Protein AF-X0RVI1-F1 (afdb_monomer_lite)

Foldseek 3Di:
DQDDWAKFWKAQPVVGWIWICTRNFTWTFPHNAQEPVSVVVIDGDDDDQQSIFTAPDQDHPHPVSCVRHPHPPDDPVRHRPGPVVVVVVCNVPVVDD

Radius of gyration: 12.55 Å; chains: 1; bounding box: 34×29×26 Å

Sequence (97 aa):
MPLRPIDAIFVHPKQRLYVVYYRGELWQLPRMKIDERSWKNRRPYTDDSSSLYLSIHQAISDPILAQKLRTLDLPVAVRSSTLPRFEAWWEAHGLNG

pLDDT: mean 84.49, std 11.51, range [41.91, 95.94]

Structure (mmCIF, N/CA/C/O backbone):
data_AF-X0RVI1-F1
#
_entry.id   AF-X0RVI1-F1
#
loop_
_atom_site.group_PDB
_atom_si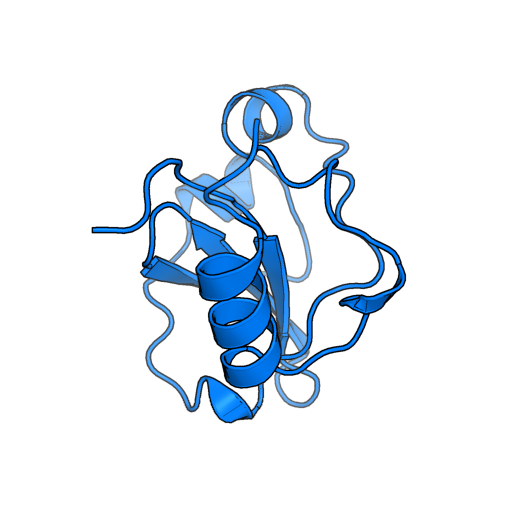te.id
_atom_site.type_symbol
_atom_site.label_atom_id
_atom_site.label_alt_id
_atom_site.label_comp_id
_atom_site.label_asym_id
_atom_site.label_entity_id
_atom_site.label_seq_id
_atom_site.pdbx_PDB_ins_code
_atom_site.Cartn_x
_atom_site.Cartn_y
_atom_site.Cartn_z
_atom_site.occupancy
_atom_site.B_iso_or_equiv
_atom_site.auth_seq_id
_atom_site.auth_comp_id
_atom_site.auth_asym_id
_atom_site.auth_atom_id
_atom_site.pdbx_PDB_model_num
ATOM 1 N N . MET A 1 1 ? 8.582 -17.142 5.703 1.00 41.91 1 MET A N 1
ATOM 2 C CA . MET A 1 1 ? 8.593 -15.697 6.036 1.00 41.91 1 MET A CA 1
ATOM 3 C C . MET A 1 1 ? 9.216 -14.976 4.854 1.00 41.91 1 MET A C 1
ATOM 5 O O . MET A 1 1 ? 10.312 -15.395 4.494 1.00 41.91 1 MET A O 1
ATOM 9 N N . PRO A 1 2 ? 8.577 -13.990 4.197 1.00 52.62 2 PRO A N 1
ATOM 10 C CA . PRO A 1 2 ? 9.235 -13.341 3.075 1.00 52.62 2 PRO A CA 1
ATOM 11 C C . PRO A 1 2 ? 10.394 -12.472 3.583 1.00 52.62 2 PRO A C 1
ATOM 13 O O . PRO A 1 2 ? 10.299 -11.803 4.612 1.00 52.62 2 PRO A O 1
ATOM 16 N N . LEU A 1 3 ? 11.510 -12.566 2.861 1.00 59.25 3 LEU A N 1
ATOM 17 C CA . LEU A 1 3 ? 12.879 -12.250 3.277 1.00 59.25 3 LEU A CA 1
ATOM 18 C C . LEU A 1 3 ? 13.301 -10.777 3.130 1.00 59.25 3 LEU A C 1
ATOM 20 O O . LEU A 1 3 ? 14.471 -10.481 3.315 1.00 59.25 3 LEU A O 1
ATOM 24 N N . ARG A 1 4 ? 12.378 -9.839 2.902 1.00 61.97 4 ARG A N 1
ATOM 25 C CA . ARG A 1 4 ? 12.534 -8.385 3.121 1.00 61.97 4 ARG A CA 1
ATOM 26 C C . ARG A 1 4 ? 11.126 -7.773 3.202 1.00 61.97 4 ARG A C 1
ATOM 28 O O . ARG A 1 4 ? 10.230 -8.242 2.504 1.00 61.97 4 ARG A O 1
ATOM 35 N N . PRO A 1 5 ? 10.867 -6.763 4.044 1.00 66.19 5 PRO A N 1
ATOM 36 C CA . PRO A 1 5 ? 9.611 -6.031 3.957 1.00 66.19 5 PRO A CA 1
ATOM 37 C C . PRO A 1 5 ? 9.645 -5.161 2.695 1.00 66.19 5 PRO A C 1
ATOM 39 O O . PRO A 1 5 ? 10.446 -4.229 2.622 1.00 66.19 5 PRO A O 1
ATOM 42 N N . ILE A 1 6 ? 8.812 -5.490 1.704 1.00 77.56 6 ILE A N 1
ATOM 43 C CA . ILE A 1 6 ? 8.489 -4.565 0.619 1.00 77.56 6 ILE A CA 1
ATOM 44 C C . ILE A 1 6 ? 7.238 -3.788 0.996 1.00 77.56 6 ILE A C 1
ATOM 46 O O . ILE A 1 6 ? 6.253 -4.366 1.464 1.00 77.56 6 ILE A O 1
ATOM 50 N N . ASP A 1 7 ? 7.298 -2.479 0.792 1.00 88.62 7 ASP A N 1
ATOM 51 C CA . ASP A 1 7 ? 6.156 -1.608 0.996 1.00 88.62 7 ASP A CA 1
ATOM 52 C C . ASP A 1 7 ? 5.567 -1.256 -0.366 1.00 88.62 7 ASP A C 1
ATOM 54 O O . ASP A 1 7 ? 6.295 -1.008 -1.326 1.00 88.62 7 ASP A O 1
ATOM 58 N N . ALA A 1 8 ? 4.244 -1.227 -0.465 1.00 91.44 8 ALA A N 1
ATOM 59 C CA . ALA A 1 8 ? 3.560 -0.945 -1.717 1.00 91.44 8 ALA A CA 1
ATOM 60 C C . ALA A 1 8 ? 2.290 -0.135 -1.477 1.00 91.44 8 ALA A C 1
ATOM 62 O O . ALA A 1 8 ? 1.598 -0.290 -0.472 1.00 91.44 8 ALA A O 1
ATOM 63 N N . ILE A 1 9 ? 1.972 0.743 -2.421 1.00 93.06 9 ILE A N 1
ATOM 64 C CA . ILE A 1 9 ? 0.780 1.582 -2.375 1.00 93.06 9 ILE A CA 1
ATOM 65 C C . ILE A 1 9 ? -0.257 0.985 -3.313 1.00 93.06 9 ILE A C 1
ATOM 67 O O . ILE A 1 9 ? -0.028 0.848 -4.512 1.00 93.06 9 ILE A O 1
ATOM 71 N N . PHE A 1 10 ? -1.421 0.682 -2.773 1.00 93.75 10 PHE A N 1
ATOM 72 C CA . PHE A 1 10 ? -2.601 0.238 -3.488 1.00 93.75 10 PHE A CA 1
ATOM 73 C C . PHE A 1 10 ? -3.668 1.327 -3.478 1.00 93.75 10 PHE A C 1
ATOM 75 O O . PHE A 1 10 ? -3.688 2.218 -2.624 1.00 93.75 10 PHE A O 1
ATOM 82 N N . VAL A 1 11 ? -4.585 1.240 -4.431 1.00 93.19 11 VAL A N 1
ATOM 83 C CA . VAL A 1 11 ? -5.792 2.053 -4.488 1.00 93.19 11 VAL A CA 1
ATOM 84 C C . VAL A 1 11 ? -7.011 1.145 -4.459 1.00 93.19 11 VAL A C 1
ATOM 86 O O . VAL A 1 11 ? -7.066 0.131 -5.158 1.00 93.19 11 VAL A O 1
ATOM 89 N N . HIS A 1 12 ? -8.008 1.531 -3.668 1.00 91.94 12 HIS A N 1
ATOM 90 C CA . HIS A 1 12 ? -9.337 0.951 -3.770 1.00 91.94 12 HIS A CA 1
ATOM 91 C C . HIS A 1 12 ? -10.160 1.790 -4.766 1.00 91.94 12 HIS A C 1
ATOM 93 O O . HIS A 1 12 ? -10.520 2.926 -4.443 1.00 91.94 12 HIS A O 1
ATOM 99 N N . PRO A 1 13 ? -10.486 1.278 -5.971 1.00 85.69 13 PRO A N 1
ATOM 100 C CA . PRO A 1 13 ? -11.087 2.091 -7.032 1.00 85.69 13 PRO A CA 1
ATOM 101 C C . PRO A 1 13 ? -12.496 2.589 -6.689 1.00 85.69 13 PRO A C 1
ATOM 103 O O . PRO A 1 13 ? -12.841 3.719 -7.021 1.00 85.69 13 PRO A O 1
ATOM 106 N N . LYS A 1 14 ? -13.298 1.776 -5.985 1.00 87.94 14 LYS A N 1
ATOM 107 C CA . LYS A 1 14 ? -14.673 2.131 -5.595 1.00 87.94 14 LYS A CA 1
ATOM 108 C C . LYS A 1 14 ? -14.705 3.166 -4.471 1.00 87.94 14 LYS A C 1
ATOM 110 O O . LYS A 1 14 ? -15.407 4.164 -4.573 1.00 87.94 14 LYS A O 1
ATOM 115 N N . GLN A 1 15 ? -13.927 2.937 -3.414 1.00 88.25 15 GLN A N 1
ATOM 116 C CA . GLN A 1 15 ? -13.915 3.806 -2.232 1.00 88.25 15 GLN A CA 1
ATOM 117 C C . GLN A 1 15 ? -13.015 5.032 -2.392 1.00 88.25 15 GLN A C 1
ATOM 119 O O . GLN A 1 15 ? -13.096 5.957 -1.589 1.00 88.25 15 GLN A O 1
ATOM 124 N N . ARG A 1 16 ? -12.170 5.051 -3.432 1.00 88.69 16 ARG A N 1
ATOM 125 C CA . ARG A 1 16 ? -11.220 6.131 -3.717 1.00 88.69 16 ARG A CA 1
ATOM 126 C C . ARG A 1 16 ? -10.350 6.437 -2.497 1.00 88.69 16 ARG A C 1
ATOM 128 O O . ARG A 1 16 ? -10.280 7.571 -2.036 1.00 88.69 16 ARG A O 1
ATOM 135 N N . LEU A 1 17 ? -9.686 5.413 -1.971 1.00 90.94 17 LEU A N 1
ATOM 136 C CA . LEU A 1 17 ? -8.729 5.541 -0.872 1.00 90.94 17 LEU A CA 1
ATOM 137 C C . LEU A 1 17 ? -7.418 4.835 -1.206 1.00 90.94 17 LEU A C 1
ATOM 139 O O . LEU A 1 17 ? -7.380 3.947 -2.063 1.00 90.94 17 LEU A O 1
ATOM 143 N N . TYR A 1 18 ? -6.349 5.248 -0.528 1.00 93.88 18 TYR A N 1
ATOM 144 C CA . TYR A 1 18 ? -5.067 4.559 -0.586 1.00 93.88 18 TYR A CA 1
ATOM 145 C C . TYR A 1 18 ? -4.987 3.509 0.517 1.00 93.88 18 TYR A C 1
ATOM 147 O O . TYR A 1 18 ? -5.330 3.784 1.670 1.00 93.88 18 TYR A O 1
ATOM 155 N N . VAL A 1 19 ? -4.482 2.333 0.157 1.00 94.75 19 VAL A N 1
ATOM 156 C CA . VAL A 1 19 ? -4.112 1.272 1.092 1.00 94.75 19 VAL A CA 1
ATOM 157 C C . VAL A 1 19 ? -2.620 1.031 0.954 1.00 94.75 19 VAL A C 1
ATOM 159 O O . VAL A 1 19 ? -2.124 0.827 -0.145 1.00 94.75 19 VAL A O 1
ATOM 162 N N . VAL A 1 20 ? -1.887 1.081 2.054 1.00 94.12 20 VAL A N 1
ATOM 163 C CA . VAL A 1 20 ? -0.452 0.812 2.079 1.00 94.12 20 VAL A CA 1
ATOM 164 C C . VAL A 1 20 ? -0.248 -0.610 2.577 1.00 94.12 20 VAL A C 1
ATOM 166 O O . VAL A 1 20 ? -0.625 -0.928 3.703 1.00 94.12 20 VAL A O 1
ATOM 169 N N . TYR A 1 21 ? 0.354 -1.447 1.742 1.00 92.19 21 TYR A N 1
ATOM 170 C CA . TYR A 1 21 ? 0.932 -2.715 2.157 1.00 92.19 21 TYR A CA 1
ATOM 171 C C . TYR A 1 21 ? 2.263 -2.406 2.839 1.00 92.19 21 TYR A C 1
ATOM 173 O O . TYR A 1 21 ? 3.174 -1.884 2.201 1.00 92.19 21 TYR A O 1
ATOM 181 N N . TYR A 1 22 ? 2.347 -2.649 4.141 1.00 90.25 22 TYR A N 1
ATOM 182 C CA . TYR A 1 22 ? 3.508 -2.339 4.967 1.00 90.25 22 TYR A CA 1
ATOM 183 C C . TYR A 1 22 ? 3.823 -3.538 5.843 1.00 90.25 22 TYR A C 1
ATOM 185 O O . TYR A 1 22 ? 3.006 -3.923 6.679 1.00 90.25 22 TYR A O 1
ATOM 193 N N . ARG A 1 23 ? 5.011 -4.124 5.661 1.00 83.88 23 ARG A N 1
ATOM 194 C CA . ARG A 1 23 ? 5.482 -5.280 6.451 1.00 83.88 23 ARG A CA 1
ATOM 195 C C . ARG A 1 23 ? 4.495 -6.461 6.516 1.00 83.88 23 ARG A C 1
ATOM 197 O O . ARG A 1 23 ? 4.432 -7.147 7.531 1.00 83.88 23 ARG A O 1
ATOM 204 N N . GLY A 1 24 ? 3.759 -6.715 5.435 1.00 84.19 24 GLY A N 1
ATOM 205 C CA . GLY A 1 24 ? 2.787 -7.814 5.369 1.00 84.19 24 GLY A CA 1
ATOM 206 C C . GLY A 1 24 ? 1.381 -7.462 5.853 1.00 84.19 24 GLY A C 1
ATOM 207 O O . GLY A 1 24 ? 0.519 -8.331 5.877 1.00 84.19 24 GLY A O 1
ATOM 208 N N . GLU A 1 25 ? 1.131 -6.206 6.223 1.00 90.38 25 GLU A N 1
ATOM 209 C CA . GLU A 1 25 ? -0.180 -5.742 6.674 1.00 90.38 25 GLU A CA 1
ATOM 210 C C . GLU A 1 25 ? -0.729 -4.641 5.766 1.00 90.38 25 GLU A C 1
ATOM 212 O O . GLU A 1 25 ? 0.018 -3.826 5.220 1.00 90.38 25 GLU A O 1
ATOM 217 N N . LEU A 1 26 ? -2.056 -4.578 5.643 1.00 93.94 26 LEU A N 1
ATOM 218 C CA . LEU A 1 26 ? -2.751 -3.562 4.860 1.00 93.94 26 LEU A CA 1
ATOM 219 C C . LEU A 1 26 ? -3.267 -2.435 5.757 1.00 93.94 26 LEU A C 1
ATOM 221 O O . LEU A 1 26 ? -4.066 -2.646 6.672 1.00 93.94 26 LEU A O 1
ATOM 225 N N . TRP A 1 27 ? -2.864 -1.210 5.435 1.00 95.38 27 TRP A N 1
ATOM 226 C CA . TRP A 1 27 ? -3.232 -0.008 6.172 1.00 95.38 27 TRP A CA 1
ATOM 227 C C . TRP A 1 27 ? -3.958 0.985 5.275 1.00 95.38 27 TRP A C 1
ATOM 229 O O . TRP A 1 27 ? -3.369 1.546 4.354 1.00 95.38 27 TRP A O 1
ATOM 239 N N . GLN A 1 28 ? -5.224 1.263 5.563 1.00 95.50 28 GLN A N 1
A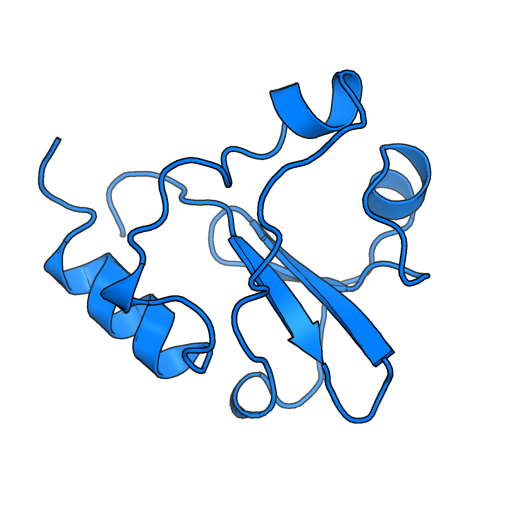TOM 240 C CA . GLN A 1 28 ? -5.971 2.303 4.862 1.00 95.50 28 GLN A CA 1
ATOM 241 C C . GLN A 1 28 ? -5.618 3.694 5.387 1.00 95.50 28 GLN A C 1
ATOM 243 O O . GLN A 1 28 ? -5.559 3.936 6.599 1.00 95.50 28 GLN A O 1
ATOM 248 N N . LEU A 1 29 ? -5.416 4.629 4.462 1.00 94.69 29 LEU A N 1
ATOM 249 C CA . LEU A 1 29 ? -5.231 6.039 4.777 1.00 94.69 29 LEU A CA 1
ATOM 250 C C . LEU A 1 29 ? -6.592 6.751 4.836 1.00 94.69 29 LEU A C 1
ATOM 252 O O . LEU A 1 29 ? -7.478 6.452 4.037 1.00 94.69 29 LEU A O 1
AT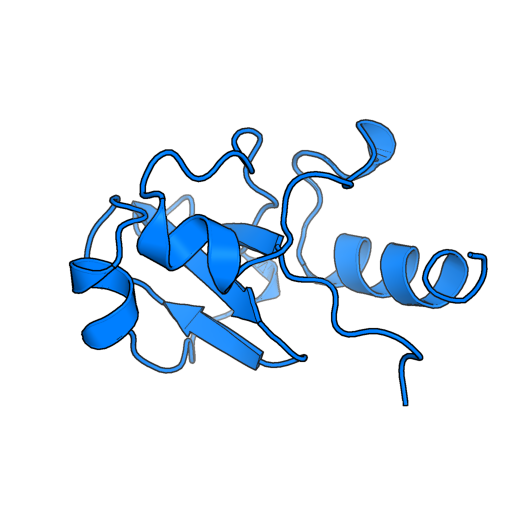OM 256 N N . PRO A 1 30 ? -6.771 7.740 5.730 1.00 90.00 30 PRO A N 1
ATOM 257 C CA . PRO A 1 30 ? -8.059 8.415 5.921 1.00 90.00 30 PRO A CA 1
ATOM 258 C C . PRO A 1 30 ? -8.480 9.315 4.747 1.00 90.00 30 PRO A C 1
ATOM 260 O O . PRO A 1 30 ? -9.594 9.835 4.744 1.00 90.00 30 PRO A O 1
ATOM 263 N N . ARG A 1 31 ? -7.583 9.587 3.790 1.00 82.69 31 ARG A N 1
ATOM 264 C CA . ARG A 1 31 ? -7.801 10.465 2.629 1.00 82.69 31 ARG A CA 1
ATOM 265 C C . ARG A 1 31 ? -7.005 9.945 1.431 1.00 82.69 31 ARG A C 1
ATOM 267 O O . ARG A 1 31 ? -6.051 9.189 1.607 1.00 82.69 31 ARG A O 1
ATOM 274 N N . MET A 1 32 ? -7.312 10.435 0.227 1.00 86.88 32 MET A N 1
ATOM 275 C CA . MET A 1 32 ? -6.453 10.274 -0.961 1.00 86.88 32 MET A CA 1
ATOM 276 C C . MET A 1 32 ? -5.179 11.129 -0.867 1.00 86.88 32 MET A C 1
ATOM 278 O O . MET A 1 32 ? -4.889 11.945 -1.739 1.00 86.88 32 MET A O 1
ATOM 282 N N . LYS A 1 33 ? -4.422 10.979 0.218 1.00 88.19 33 LYS A N 1
ATOM 283 C CA . LYS A 1 33 ? -3.161 11.676 0.427 1.00 88.19 33 LYS A CA 1
ATOM 284 C C . LYS A 1 33 ? -2.171 10.748 1.115 1.00 88.19 33 LYS A C 1
ATOM 286 O O . LYS A 1 33 ? -2.521 10.069 2.074 1.00 88.19 33 LYS A O 1
ATOM 291 N N . ILE A 1 34 ? -0.946 10.736 0.604 1.00 90.00 34 ILE A N 1
ATOM 292 C CA . ILE A 1 34 ? 0.145 9.894 1.090 1.00 90.00 34 ILE A CA 1
ATOM 293 C C . ILE A 1 34 ? 1.178 10.829 1.722 1.00 90.00 34 ILE A C 1
ATOM 295 O O . ILE A 1 34 ? 2.115 11.281 1.071 1.00 90.00 34 ILE A O 1
ATOM 299 N N . ASP A 1 35 ? 0.926 11.200 2.975 1.00 92.12 35 ASP A N 1
ATOM 300 C CA . ASP A 1 35 ? 1.778 12.078 3.780 1.00 92.12 35 ASP A CA 1
ATOM 301 C C . ASP A 1 35 ? 1.885 11.572 5.224 1.00 92.12 35 ASP A C 1
ATOM 303 O O . ASP A 1 35 ? 1.145 10.673 5.648 1.00 92.12 35 ASP A O 1
ATOM 307 N N . GLU A 1 36 ? 2.807 12.142 6.003 1.00 92.94 36 GLU A N 1
ATOM 308 C CA . GLU A 1 36 ? 3.060 11.677 7.368 1.00 92.94 36 GLU A CA 1
ATOM 309 C C . GLU A 1 36 ? 1.800 11.755 8.253 1.00 92.94 36 GLU A C 1
ATOM 311 O O . GLU A 1 36 ? 1.544 10.875 9.081 1.00 92.94 36 GLU A O 1
ATOM 316 N N . ARG A 1 37 ? 0.968 12.785 8.060 1.00 93.38 37 ARG A N 1
ATOM 317 C CA . ARG A 1 37 ? -0.272 12.976 8.823 1.00 93.38 37 ARG A CA 1
ATOM 318 C C . ARG A 1 37 ? -1.294 11.883 8.522 1.00 93.38 37 ARG A C 1
ATOM 320 O O . ARG A 1 37 ? -1.926 11.375 9.449 1.00 93.38 37 ARG A O 1
ATOM 327 N N . SER A 1 38 ? -1.467 11.522 7.256 1.00 93.50 38 SER A N 1
ATOM 328 C CA . SER A 1 38 ? -2.378 10.453 6.840 1.00 93.50 38 SER A CA 1
ATOM 329 C C . SER A 1 38 ? -1.875 9.103 7.340 1.00 93.50 38 SER A C 1
ATOM 331 O O . SER A 1 38 ? -2.661 8.321 7.867 1.00 93.50 38 SER A O 1
ATOM 333 N N . TRP A 1 39 ? -0.558 8.879 7.297 1.00 94.12 39 TRP A N 1
ATOM 334 C CA . TRP A 1 39 ? 0.075 7.690 7.865 1.00 94.12 39 TRP A CA 1
ATOM 335 C C . TRP A 1 39 ? -0.132 7.562 9.380 1.00 94.12 39 TRP A C 1
ATOM 337 O O . TRP A 1 39 ? -0.445 6.479 9.871 1.00 94.12 39 TRP A O 1
ATOM 347 N N . LYS A 1 40 ? -0.003 8.651 10.148 1.00 94.06 40 LYS A N 1
ATOM 348 C CA . LYS A 1 40 ? -0.251 8.650 11.605 1.00 94.06 40 LYS A CA 1
ATOM 349 C C . LYS A 1 40 ? -1.694 8.289 11.967 1.00 94.06 40 LYS A C 1
ATOM 351 O O . LYS A 1 40 ? -1.917 7.691 13.010 1.00 94.06 40 LYS A O 1
ATOM 356 N N . ASN A 1 41 ? -2.647 8.625 11.101 1.00 94.88 41 ASN A N 1
ATOM 357 C CA . ASN A 1 41 ? -4.077 8.381 11.306 1.00 94.88 41 ASN A CA 1
ATOM 358 C C . ASN A 1 41 ? -4.602 7.166 10.523 1.00 94.88 41 ASN A C 1
ATOM 360 O O . ASN A 1 41 ? -5.817 7.014 10.369 1.00 94.88 41 ASN A O 1
ATOM 364 N N . ARG A 1 42 ? -3.703 6.329 9.991 1.00 95.06 42 ARG A N 1
ATOM 365 C CA . ARG A 1 42 ? -4.067 5.116 9.256 1.00 95.06 42 ARG A CA 1
ATOM 366 C C . ARG A 1 42 ? -4.833 4.144 10.149 1.00 95.06 42 ARG A C 1
ATOM 368 O O . ARG A 1 42 ? -4.661 4.130 11.368 1.00 95.06 42 ARG A O 1
ATOM 375 N N . ARG A 1 43 ? -5.643 3.297 9.528 1.00 95.94 43 ARG A N 1
ATOM 376 C CA . ARG A 1 43 ? -6.357 2.204 10.199 1.00 95.94 43 ARG A CA 1
ATOM 377 C C . ARG A 1 43 ? -6.061 0.888 9.487 1.00 95.94 43 ARG A C 1
ATOM 379 O O . ARG A 1 43 ? -5.698 0.935 8.311 1.00 95.94 43 ARG A O 1
ATOM 386 N N . PRO A 1 44 ? -6.215 -0.267 10.148 1.00 95.88 44 PRO A N 1
ATOM 387 C CA . PRO A 1 44 ? -6.210 -1.542 9.445 1.00 95.88 44 PRO A CA 1
ATOM 388 C C . PRO A 1 44 ? -7.247 -1.518 8.318 1.00 95.88 44 PRO A C 1
ATOM 390 O O . PRO A 1 44 ? -8.346 -0.971 8.480 1.00 95.88 44 PRO A O 1
ATOM 393 N N . TYR A 1 45 ? -6.876 -2.050 7.160 1.00 94.38 45 TYR A N 1
ATOM 394 C CA . TYR A 1 45 ? -7.817 -2.289 6.076 1.00 94.38 45 TYR A CA 1
ATOM 395 C C . TYR A 1 45 ? -8.456 -3.662 6.282 1.00 94.38 45 TYR A C 1
ATOM 397 O O . TYR A 1 45 ? -7.755 -4.663 6.384 1.00 94.38 45 TYR A O 1
ATOM 405 N N . THR A 1 46 ? -9.782 -3.692 6.390 1.00 92.25 46 THR A N 1
ATOM 406 C CA . THR A 1 46 ? -10.557 -4.895 6.747 1.00 92.25 46 THR A CA 1
ATOM 407 C C . THR A 1 46 ? -11.550 -5.305 5.663 1.00 92.25 46 THR A C 1
ATOM 409 O O . THR A 1 46 ? -12.391 -6.164 5.901 1.00 92.25 46 THR A O 1
ATOM 412 N N . ASP A 1 47 ? -11.511 -4.637 4.515 1.00 90.06 47 ASP A N 1
ATOM 413 C CA . ASP A 1 47 ? -12.393 -4.911 3.384 1.00 90.06 47 ASP A CA 1
ATOM 414 C C . ASP A 1 47 ? -11.717 -5.895 2.409 1.00 90.06 47 ASP A C 1
ATOM 416 O O . ASP A 1 47 ? -10.585 -6.334 2.637 1.00 90.06 47 ASP A O 1
ATOM 420 N N . ASP A 1 48 ? -12.407 -6.263 1.334 1.00 88.88 48 ASP A N 1
ATOM 421 C CA . ASP A 1 48 ? -11.927 -7.214 0.336 1.00 88.88 48 ASP A CA 1
ATOM 422 C C . ASP A 1 48 ? -10.643 -6.726 -0.353 1.00 88.88 48 ASP A C 1
ATOM 424 O O . ASP A 1 48 ? -10.635 -5.839 -1.210 1.00 88.88 48 ASP A O 1
ATOM 428 N N . SER A 1 49 ? -9.533 -7.368 -0.005 1.00 87.81 49 SER A N 1
ATOM 429 C CA . SER A 1 49 ? -8.211 -7.040 -0.519 1.00 87.81 49 SER A CA 1
ATOM 430 C C . SER A 1 49 ? -8.024 -7.413 -1.993 1.00 87.81 49 SER A C 1
ATOM 432 O O . SER A 1 49 ? -7.174 -6.827 -2.667 1.00 87.81 49 SER A O 1
ATOM 434 N N . SER A 1 50 ? -8.853 -8.313 -2.538 1.00 86.94 50 SER A N 1
ATOM 435 C CA . SER A 1 50 ? -8.824 -8.659 -3.965 1.00 86.94 50 SER A CA 1
ATOM 436 C C . SER A 1 50 ? -9.295 -7.506 -4.862 1.00 86.94 50 SER A C 1
ATOM 438 O O . SER A 1 50 ? -8.897 -7.419 -6.025 1.00 86.94 50 SER A O 1
ATOM 440 N N . SER A 1 51 ? -10.049 -6.561 -4.289 1.00 87.69 51 SER A N 1
ATOM 441 C CA . SER A 1 51 ? -10.490 -5.321 -4.932 1.00 87.69 51 SER A CA 1
ATOM 442 C C . SER A 1 51 ? -9.414 -4.222 -4.980 1.00 87.69 51 SER A C 1
ATOM 444 O O . SER A 1 51 ? -9.665 -3.145 -5.535 1.00 87.69 51 SER A O 1
ATOM 446 N N . LEU A 1 52 ? -8.230 -4.452 -4.401 1.00 92.94 52 LEU A N 1
ATOM 447 C CA . LEU A 1 52 ? -7.118 -3.504 -4.406 1.00 92.94 52 LEU A CA 1
ATOM 448 C C . LEU A 1 52 ? -6.248 -3.658 -5.649 1.00 92.94 52 LEU A C 1
ATOM 450 O O . LEU A 1 52 ? -5.856 -4.763 -6.017 1.00 92.94 52 LEU A O 1
ATOM 454 N N . TYR A 1 53 ? -5.869 -2.522 -6.230 1.00 92.25 53 TYR A N 1
ATOM 455 C CA . TYR A 1 53 ? -4.961 -2.460 -7.372 1.00 92.25 53 TYR A CA 1
ATOM 456 C C . TYR A 1 53 ? -3.701 -1.688 -7.014 1.00 92.25 53 TYR A C 1
ATOM 458 O O . TYR A 1 53 ? -3.775 -0.650 -6.354 1.00 92.25 53 TYR A O 1
ATOM 466 N N . LEU A 1 54 ? -2.544 -2.169 -7.465 1.00 91.62 54 LEU A N 1
ATOM 467 C CA . LEU A 1 54 ? -1.273 -1.498 -7.238 1.00 91.62 54 LEU A CA 1
ATOM 468 C C . LEU A 1 54 ? -1.296 -0.121 -7.911 1.00 91.62 54 LEU A C 1
ATOM 470 O O . LEU A 1 54 ? -1.538 0.000 -9.117 1.00 91.62 54 LEU A O 1
ATOM 474 N N . SER A 1 55 ? -1.041 0.923 -7.125 1.00 89.12 55 SER A N 1
ATOM 475 C CA . SER A 1 55 ? -0.991 2.299 -7.611 1.00 89.12 55 SER A CA 1
ATOM 476 C C . SER A 1 55 ? 0.104 2.445 -8.666 1.00 89.12 55 SER A C 1
ATOM 478 O O . SER A 1 55 ? 1.218 1.942 -8.516 1.00 89.12 55 SER A O 1
ATOM 480 N N . ILE A 1 56 ? -0.180 3.194 -9.729 1.00 84.00 56 ILE A N 1
ATOM 481 C CA . ILE A 1 56 ? 0.848 3.589 -10.703 1.00 84.00 56 ILE A CA 1
ATOM 482 C C . ILE A 1 56 ? 1.848 4.587 -10.094 1.00 84.00 56 ILE A C 1
ATOM 484 O O . ILE A 1 56 ? 2.994 4.662 -10.530 1.00 84.00 56 ILE A O 1
ATOM 488 N N . HIS A 1 57 ? 1.418 5.329 -9.067 1.00 83.88 57 HIS A N 1
ATOM 489 C CA . HIS A 1 57 ? 2.233 6.280 -8.321 1.00 83.88 57 HIS A CA 1
ATOM 490 C C . HIS A 1 57 ? 2.659 5.640 -7.003 1.00 83.88 57 HIS A C 1
ATOM 492 O O . HIS A 1 57 ? 1.877 5.571 -6.054 1.00 83.88 57 HIS A O 1
ATOM 498 N N . GLN A 1 58 ? 3.901 5.168 -6.975 1.00 86.69 58 GLN A N 1
ATOM 499 C CA . GLN A 1 58 ? 4.551 4.637 -5.776 1.00 86.69 58 GLN A CA 1
ATOM 500 C C . GLN A 1 58 ? 5.471 5.665 -5.109 1.00 86.69 58 GLN A C 1
ATOM 502 O O . GLN A 1 58 ? 5.932 5.446 -3.996 1.00 86.69 58 GLN A O 1
ATOM 507 N N . ALA A 1 59 ? 5.746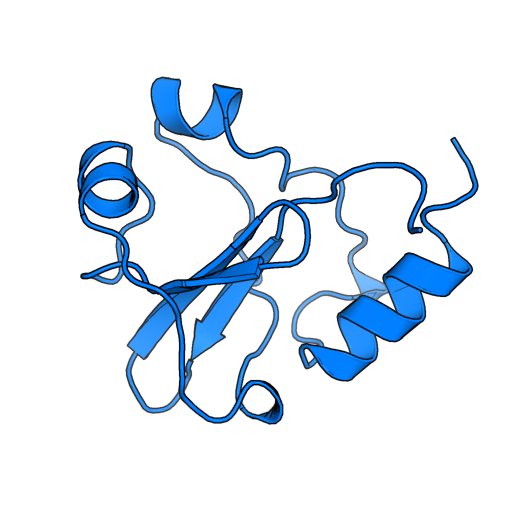 6.791 -5.772 1.00 85.00 59 ALA A N 1
ATOM 508 C CA . ALA A 1 59 ? 6.591 7.837 -5.221 1.00 85.00 59 ALA A CA 1
ATOM 509 C C . ALA A 1 59 ? 5.882 8.579 -4.084 1.00 85.00 59 ALA A C 1
ATOM 511 O O . ALA A 1 59 ? 4.746 9.032 -4.228 1.00 85.00 59 ALA A O 1
ATOM 512 N N . ILE A 1 60 ? 6.585 8.725 -2.965 1.00 88.25 60 ILE A N 1
ATOM 513 C CA . ILE A 1 60 ? 6.115 9.455 -1.792 1.00 88.25 60 ILE A CA 1
ATOM 514 C C . ILE A 1 60 ? 6.869 10.778 -1.738 1.00 88.25 60 ILE A C 1
ATOM 516 O O . ILE A 1 60 ? 8.081 10.799 -1.552 1.00 88.25 60 ILE A O 1
ATOM 520 N N . SER A 1 61 ? 6.151 11.886 -1.916 1.00 86.88 61 SER A N 1
ATOM 521 C CA . SER A 1 61 ? 6.749 13.228 -1.893 1.00 86.88 61 SER A CA 1
ATOM 522 C C . SER A 1 61 ? 7.026 13.745 -0.479 1.00 86.88 61 SER A C 1
ATOM 524 O O . SER A 1 61 ? 7.828 14.657 -0.312 1.00 86.88 61 SER A O 1
ATOM 526 N N . ASP A 1 62 ? 6.352 13.201 0.537 1.00 90.81 62 ASP A N 1
ATOM 527 C CA . ASP A 1 62 ? 6.584 13.563 1.936 1.00 90.81 62 ASP A CA 1
ATOM 528 C C . ASP A 1 62 ? 7.911 12.944 2.417 1.00 90.81 62 ASP A C 1
ATOM 530 O O . ASP A 1 62 ? 8.022 11.717 2.461 1.00 90.81 62 ASP A O 1
ATOM 534 N N . PRO A 1 63 ? 8.922 13.751 2.786 1.00 89.19 63 PRO A N 1
ATOM 535 C CA . PRO A 1 63 ? 10.261 13.245 3.080 1.00 89.19 63 PRO A CA 1
ATOM 536 C C . PRO A 1 63 ? 10.309 12.382 4.345 1.00 89.19 63 PRO A C 1
ATOM 538 O O . PRO A 1 63 ? 11.126 11.468 4.432 1.00 89.19 63 PRO A O 1
ATOM 541 N N . ILE A 1 64 ? 9.430 12.633 5.320 1.00 90.62 64 ILE A N 1
ATOM 542 C CA . ILE A 1 64 ? 9.380 11.859 6.566 1.00 90.62 64 ILE A CA 1
ATOM 543 C C . ILE A 1 64 ? 8.746 10.496 6.292 1.00 90.62 64 ILE A C 1
ATOM 545 O O . ILE A 1 64 ? 9.202 9.472 6.803 1.00 90.62 64 ILE A O 1
ATOM 549 N N . LEU A 1 65 ? 7.683 10.465 5.490 1.00 89.44 65 LEU A N 1
ATOM 550 C CA . LEU A 1 65 ? 7.022 9.225 5.114 1.00 89.44 65 LEU A CA 1
ATOM 551 C C . LEU A 1 65 ? 7.868 8.399 4.134 1.00 89.44 65 LEU A C 1
ATOM 553 O O . LEU A 1 65 ? 7.917 7.180 4.277 1.00 89.44 65 LEU A O 1
ATOM 557 N N . ALA A 1 66 ? 8.584 9.040 3.208 1.00 87.81 66 ALA A N 1
ATOM 558 C CA . ALA A 1 66 ? 9.487 8.375 2.267 1.00 87.81 66 ALA A CA 1
ATOM 559 C C . ALA A 1 66 ? 10.652 7.650 2.966 1.00 87.81 66 ALA A C 1
ATOM 561 O O . ALA A 1 66 ? 11.133 6.635 2.475 1.00 87.81 66 ALA A O 1
ATOM 562 N N . GLN A 1 67 ? 11.078 8.111 4.147 1.00 86.62 67 GLN A N 1
ATOM 563 C CA . GLN A 1 67 ? 12.050 7.379 4.972 1.00 86.62 67 GLN A CA 1
ATOM 564 C C . GLN A 1 67 ? 11.461 6.111 5.614 1.00 86.62 67 GLN A C 1
ATOM 566 O O . GLN A 1 67 ? 12.207 5.204 5.985 1.00 86.62 67 GLN A O 1
ATOM 571 N N . LYS A 1 68 ? 10.133 6.046 5.778 1.00 86.81 68 LYS A N 1
ATOM 572 C CA . LYS A 1 68 ? 9.428 4.931 6.431 1.00 86.81 68 LYS A CA 1
ATOM 573 C C . LYS A 1 68 ? 8.977 3.861 5.446 1.00 86.81 68 LYS A C 1
ATOM 575 O O . LYS A 1 68 ? 8.984 2.692 5.818 1.00 86.81 68 LYS A O 1
ATOM 580 N N . LEU A 1 69 ? 8.557 4.275 4.252 1.00 85.50 69 LEU A N 1
ATOM 581 C CA . LEU A 1 69 ? 7.968 3.421 3.225 1.00 85.50 69 LEU A CA 1
ATOM 582 C C . LEU A 1 69 ? 8.907 3.309 2.022 1.00 85.50 69 LEU A C 1
ATOM 584 O O . L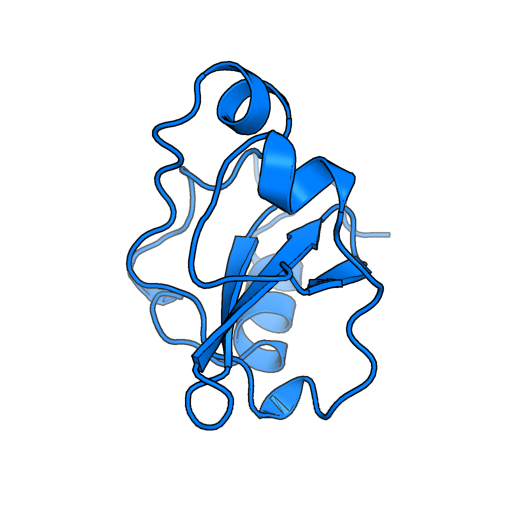EU A 1 69 ? 9.208 4.308 1.371 1.00 85.50 69 LEU A O 1
ATOM 588 N N . ARG A 1 70 ? 9.347 2.087 1.708 1.00 79.31 70 ARG A N 1
ATOM 589 C CA . ARG A 1 70 ? 10.273 1.805 0.595 1.00 79.31 70 ARG A CA 1
ATOM 590 C C . ARG A 1 70 ? 9.536 1.268 -0.634 1.00 79.31 70 ARG A C 1
ATOM 592 O O . ARG A 1 70 ? 9.630 0.092 -0.962 1.00 79.31 70 ARG A O 1
ATOM 599 N N . THR A 1 71 ? 8.790 2.143 -1.301 1.00 78.50 71 THR A N 1
ATOM 600 C CA . THR A 1 71 ? 7.841 1.798 -2.380 1.00 78.50 71 THR A CA 1
ATOM 601 C C . THR A 1 71 ? 8.397 1.958 -3.804 1.00 78.50 71 THR A C 1
ATOM 603 O O . THR A 1 71 ? 7.737 1.584 -4.772 1.00 78.50 71 THR A O 1
ATOM 606 N N . LEU A 1 72 ? 9.593 2.538 -3.969 1.00 65.12 72 LEU A N 1
ATOM 607 C CA . LEU A 1 72 ? 10.100 3.019 -5.266 1.00 65.12 72 LEU A CA 1
ATOM 608 C C . LEU A 1 72 ? 10.651 1.932 -6.206 1.00 65.12 72 LEU A C 1
ATOM 610 O O . LEU A 1 72 ? 10.718 2.171 -7.410 1.00 65.12 72 LEU A O 1
ATOM 614 N N . ASP A 1 73 ? 10.975 0.744 -5.702 1.00 70.75 73 ASP A N 1
ATOM 615 C CA . ASP A 1 73 ? 11.709 -0.281 -6.465 1.00 70.75 73 ASP A CA 1
ATOM 616 C C . ASP A 1 73 ? 10.798 -1.313 -7.162 1.00 70.75 73 ASP A C 1
ATOM 618 O O . ASP A 1 73 ? 11.212 -2.429 -7.477 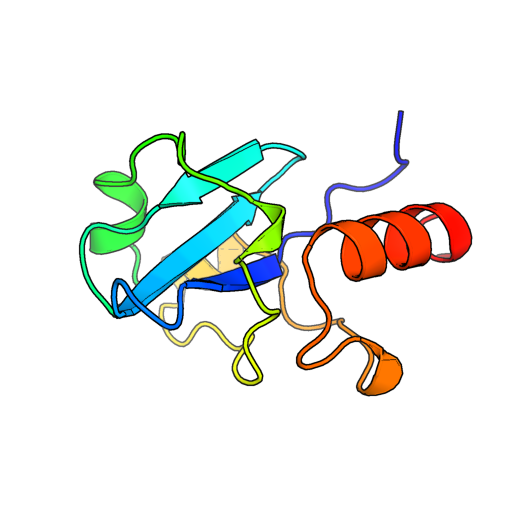1.00 70.75 73 ASP A O 1
ATOM 622 N N . LEU A 1 74 ? 9.531 -0.962 -7.415 1.00 75.75 74 LEU A N 1
ATOM 623 C CA . LEU A 1 74 ? 8.551 -1.882 -8.001 1.00 75.75 74 LEU A CA 1
ATOM 624 C C . LEU A 1 74 ? 8.637 -1.945 -9.540 1.00 75.75 74 LEU A C 1
ATOM 626 O O . LEU A 1 74 ? 8.518 -0.904 -10.204 1.00 75.75 74 LEU A O 1
ATOM 630 N N . PRO A 1 75 ? 8.769 -3.147 -10.146 1.00 75.19 75 PRO A N 1
ATOM 631 C CA . PRO A 1 75 ? 8.832 -3.281 -11.596 1.00 75.19 75 PRO A CA 1
ATOM 632 C C . PRO A 1 75 ? 7.551 -2.816 -12.285 1.00 75.19 75 PRO A C 1
ATOM 634 O O . PRO A 1 75 ? 6.440 -2.959 -11.775 1.00 75.19 75 PRO A O 1
ATOM 637 N N . VAL A 1 76 ? 7.688 -2.351 -13.528 1.00 74.56 76 VAL A N 1
ATOM 638 C CA . VAL A 1 76 ? 6.539 -1.968 -14.367 1.00 74.56 76 VAL A CA 1
ATOM 639 C C . VAL A 1 76 ? 5.563 -3.136 -14.560 1.00 74.56 76 VAL A C 1
ATOM 641 O O . VAL A 1 76 ? 4.358 -2.914 -14.599 1.00 74.56 76 VAL A O 1
ATOM 644 N N . ALA A 1 77 ? 6.068 -4.374 -14.602 1.00 76.94 77 ALA A N 1
ATOM 645 C CA . ALA A 1 77 ? 5.278 -5.587 -14.823 1.00 76.94 77 ALA A CA 1
ATOM 646 C C . ALA A 1 77 ? 4.218 -5.873 -13.740 1.00 76.94 77 ALA A C 1
ATOM 648 O O . ALA A 1 77 ? 3.268 -6.608 -14.010 1.00 76.94 77 ALA A O 1
ATOM 649 N N . VAL A 1 78 ? 4.360 -5.302 -12.537 1.00 77.38 78 VAL A N 1
ATOM 650 C CA . VAL A 1 78 ? 3.371 -5.435 -11.453 1.00 77.38 78 VAL A CA 1
ATOM 651 C C . VAL A 1 78 ? 2.494 -4.200 -11.278 1.00 77.38 78 VAL A C 1
ATOM 653 O O . VAL A 1 78 ? 1.560 -4.216 -10.482 1.00 77.38 78 VAL A O 1
ATOM 656 N N . ARG A 1 79 ? 2.729 -3.117 -12.029 1.00 75.50 79 ARG A N 1
ATOM 657 C CA . ARG A 1 79 ? 1.865 -1.930 -11.958 1.00 75.50 79 ARG A CA 1
ATOM 658 C C . ARG A 1 79 ? 0.433 -2.302 -12.335 1.00 75.50 79 ARG A C 1
ATOM 660 O O . ARG A 1 79 ? 0.208 -3.067 -13.268 1.00 75.50 79 ARG A O 1
ATOM 667 N N . SER A 1 80 ? -0.530 -1.771 -11.583 1.00 74.62 80 SER A N 1
ATOM 668 C CA . SER A 1 80 ? -1.956 -2.085 -11.740 1.00 74.62 80 SER A CA 1
ATOM 669 C C . SER A 1 80 ? -2.325 -3.563 -11.537 1.00 74.62 80 SER A C 1
ATOM 671 O O . SER A 1 80 ? -3.432 -3.962 -11.895 1.00 74.62 80 SER A O 1
ATOM 673 N N . SER A 1 81 ? -1.452 -4.383 -10.941 1.00 85.00 81 SER A N 1
ATOM 674 C CA . SER A 1 81 ? -1.822 -5.735 -10.525 1.00 85.00 81 SER A CA 1
ATOM 675 C C . SER A 1 81 ? -2.759 -5.698 -9.319 1.00 85.00 81 SER A C 1
ATOM 677 O O . SER A 1 81 ? -2.712 -4.770 -8.512 1.00 85.00 81 SER A O 1
ATOM 679 N N . THR A 1 82 ? -3.578 -6.734 -9.159 1.00 90.44 82 THR A N 1
ATOM 680 C CA . THR A 1 82 ? -4.311 -6.949 -7.907 1.00 90.44 82 THR A CA 1
ATOM 681 C C . THR A 1 82 ? -3.351 -7.319 -6.774 1.00 90.44 82 THR A C 1
ATOM 683 O O . THR A 1 82 ? -2.216 -7.733 -7.043 1.00 90.44 82 THR A O 1
ATOM 686 N N . LEU A 1 83 ? -3.793 -7.203 -5.516 1.00 87.94 83 LEU A N 1
ATOM 687 C CA . LEU A 1 83 ? -2.980 -7.618 -4.367 1.00 87.94 83 LEU A CA 1
ATOM 688 C C . LEU A 1 83 ? -2.502 -9.083 -4.464 1.00 87.94 83 LEU A C 1
ATOM 690 O O . LEU A 1 83 ? -1.293 -9.279 -4.381 1.00 87.94 83 LEU A O 1
ATOM 694 N N . PRO A 1 84 ? -3.350 -10.095 -4.756 1.00 88.12 84 PRO A N 1
ATOM 695 C CA . PRO A 1 84 ? -2.877 -11.482 -4.841 1.00 88.12 84 PRO A CA 1
ATOM 696 C C . PRO A 1 84 ? -1.804 -11.694 -5.917 1.00 88.12 84 PRO A C 1
ATOM 698 O O . PRO A 1 84 ? -0.872 -12.475 -5.750 1.00 88.12 84 PRO A O 1
ATOM 701 N N . ARG A 1 85 ? -1.902 -10.970 -7.040 1.00 87.38 85 ARG A N 1
ATOM 702 C CA . ARG A 1 85 ? -0.900 -11.034 -8.111 1.00 87.38 85 ARG A CA 1
ATOM 703 C C . ARG A 1 85 ? 0.409 -10.358 -7.706 1.00 87.38 85 ARG A C 1
ATOM 705 O O . ARG A 1 85 ? 1.475 -10.827 -8.098 1.00 87.38 85 ARG A O 1
ATOM 712 N N . PHE A 1 86 ? 0.325 -9.267 -6.947 1.00 87.88 86 PHE A N 1
ATOM 713 C CA . PHE A 1 86 ? 1.493 -8.619 -6.363 1.00 87.88 86 PHE A CA 1
ATOM 714 C C . PHE A 1 86 ? 2.189 -9.536 -5.351 1.00 87.88 86 PHE A C 1
ATOM 716 O O . PHE A 1 86 ? 3.401 -9.695 -5.430 1.00 87.88 86 PHE A O 1
ATOM 723 N N . GLU A 1 87 ? 1.435 -10.173 -4.453 1.00 86.06 87 GLU A N 1
ATOM 724 C CA . GLU A 1 87 ? 1.968 -11.105 -3.453 1.00 86.06 87 GLU A CA 1
ATOM 725 C C . GLU A 1 87 ? 2.646 -12.306 -4.116 1.00 86.06 87 GLU A C 1
ATOM 727 O O . GLU A 1 87 ? 3.798 -12.594 -3.805 1.00 86.06 87 GLU A O 1
ATOM 732 N N . ALA A 1 88 ? 2.006 -12.927 -5.112 1.00 86.44 88 ALA A N 1
ATOM 733 C CA . ALA A 1 88 ? 2.600 -14.031 -5.869 1.00 86.44 88 ALA A CA 1
ATOM 734 C C . ALA A 1 88 ? 3.901 -13.625 -6.587 1.00 86.44 88 ALA A C 1
ATOM 736 O O . ALA A 1 88 ? 4.874 -14.379 -6.610 1.00 86.44 88 ALA A O 1
ATOM 737 N N . TRP A 1 89 ? 3.947 -12.417 -7.162 1.00 86.00 89 TRP A N 1
ATOM 738 C CA . TRP A 1 89 ? 5.183 -11.882 -7.733 1.00 86.00 89 TRP A CA 1
ATOM 739 C C . TRP A 1 89 ? 6.248 -11.645 -6.653 1.00 86.00 89 TRP A C 1
ATOM 741 O O . TRP A 1 89 ? 7.410 -11.997 -6.851 1.00 86.00 89 TRP A O 1
ATOM 751 N N . TRP A 1 90 ? 5.867 -11.075 -5.509 1.00 81.44 90 TRP A N 1
ATOM 752 C CA . TRP A 1 90 ? 6.791 -10.804 -4.412 1.00 81.44 90 TRP A CA 1
ATOM 753 C C . TRP A 1 90 ? 7.385 -12.090 -3.832 1.00 81.44 90 TRP A C 1
ATOM 755 O O . TRP A 1 90 ? 8.583 -12.142 -3.571 1.00 81.44 90 TRP A O 1
ATOM 765 N N . GLU A 1 91 ? 6.593 -13.151 -3.695 1.00 81.56 91 GLU A N 1
ATOM 766 C CA . GLU A 1 91 ? 7.087 -14.465 -3.274 1.00 81.56 91 GLU A CA 1
ATOM 767 C C . GLU A 1 91 ? 8.101 -15.050 -4.265 1.00 81.56 91 GLU A C 1
ATOM 769 O O . GLU A 1 91 ? 9.119 -15.603 -3.850 1.00 81.56 91 GLU A O 1
ATOM 774 N N . ALA A 1 92 ? 7.864 -14.887 -5.569 1.00 82.75 92 ALA A N 1
ATOM 775 C CA . ALA A 1 92 ? 8.747 -15.409 -6.609 1.00 82.75 92 ALA A CA 1
ATOM 776 C C . ALA A 1 92 ? 10.044 -14.594 -6.790 1.00 82.75 92 ALA A C 1
ATOM 778 O O . ALA A 1 92 ? 11.082 -15.159 -7.135 1.00 82.75 92 ALA A O 1
ATOM 779 N N . HIS A 1 93 ? 10.002 -13.273 -6.579 1.00 76.81 93 HIS A N 1
ATOM 780 C CA . HIS A 1 93 ? 11.099 -12.361 -6.933 1.00 76.81 93 HIS A CA 1
ATOM 781 C C . HIS A 1 93 ? 11.763 -11.660 -5.740 1.00 76.81 93 HIS A C 1
ATOM 783 O O . HIS A 1 93 ? 12.924 -11.268 -5.844 1.00 76.81 93 HIS A O 1
ATOM 789 N N . GLY A 1 94 ? 11.083 -11.535 -4.599 1.00 65.12 94 GLY A N 1
ATOM 790 C CA . GLY A 1 94 ? 11.572 -10.835 -3.404 1.00 65.12 94 GLY A CA 1
ATOM 791 C C . GLY A 1 94 ? 12.694 -11.548 -2.643 1.00 65.12 94 GLY A C 1
ATOM 792 O O . GLY A 1 94 ? 13.166 -11.045 -1.625 1.00 65.12 94 GLY A O 1
ATOM 793 N N . LEU A 1 95 ? 13.117 -12.720 -3.127 1.00 57.62 95 LEU A N 1
ATOM 794 C CA . LEU A 1 95 ? 14.211 -13.525 -2.580 1.00 57.62 95 LEU A CA 1
ATOM 795 C C . LEU A 1 95 ? 15.583 -13.201 -3.200 1.00 57.62 95 LEU A C 1
ATOM 797 O O . LEU A 1 95 ? 16.599 -13.595 -2.634 1.00 57.62 95 LEU A O 1
ATOM 801 N N . ASN A 1 96 ? 15.632 -12.488 -4.333 1.00 45.44 96 ASN A N 1
ATOM 802 C CA . ASN A 1 96 ? 16.874 -12.200 -5.055 1.00 45.44 96 ASN A CA 1
ATOM 803 C C . ASN A 1 96 ? 17.261 -10.716 -4.955 1.00 45.44 96 ASN A C 1
ATOM 805 O O . ASN A 1 96 ? 16.771 -9.889 -5.724 1.00 45.44 96 ASN A O 1
ATOM 809 N N . GLY A 1 97 ? 18.187 -10.412 -4.040 1.00 44.53 97 GLY A N 1
ATOM 810 C CA . GLY A 1 97 ? 18.913 -9.135 -3.947 1.00 44.53 97 GLY A CA 1
ATOM 811 C C . GLY A 1 97 ? 18.996 -8.612 -2.531 1.00 44.53 97 GLY A C 1
ATOM 812 O O . GLY A 1 97 ? 17.930 -8.294 -1.978 1.00 44.53 97 GLY A O 1
#

Secondary structure (DSSP, 8-state):
--SS---EEEEETTTTEEEEEETTEEEE-SSS--SHHHHHT-EE--S-GGG-EE-S------HHHHTT---TT--GGGTT-BHHHHHHHHHHHTT--